Protein AF-A0A7W5VIG3-F1 (afdb_monomer_lite)

Secondary structure (DSSP, 8-state):
--------------TT--PPTT-----HHHHHHHHHHHHHHHHHHHSSSTTSHHHHHHHSPPP-SSTTSS-HHHHHHHHHHHHHHHHHHHHHHHHHHHHHHHHHHHHHHHHHHHHHHHHHHHTT--

pLDDT: mean 72.38, std 16.38, range [38.53, 92.19]

Organism: NCBI:txid65515

Radius of gyration: 24.43 Å; chains: 1; bounding box: 46×56×76 Å

Structure (mmCIF, N/CA/C/O backbone):
data_AF-A0A7W5VIG3-F1
#
_entry.id   AF-A0A7W5VIG3-F1
#
loop_
_atom_site.group_PDB
_atom_site.id
_atom_site.type_symbol
_atom_site.label_atom_id
_atom_site.label_alt_id
_atom_site.label_comp_id
_atom_site.label_asym_id
_atom_site.label_entity_id
_atom_site.label_seq_id
_atom_site.pdbx_PDB_ins_code
_atom_site.Cartn_x
_atom_site.Cartn_y
_atom_site.Cartn_z
_atom_site.occupancy
_atom_site.B_iso_or_equiv
_atom_site.auth_seq_id
_atom_site.auth_comp_id
_atom_site.auth_asym_id
_atom_site.auth_atom_id
_atom_site.pdbx_PDB_model_num
ATOM 1 N N . MET A 1 1 ? -23.461 -45.798 13.370 1.00 42.34 1 MET A N 1
ATOM 2 C CA . MET A 1 1 ? -23.231 -44.739 14.373 1.00 42.34 1 MET A CA 1
ATOM 3 C C . MET A 1 1 ? -21.965 -44.017 13.960 1.00 42.34 1 MET A C 1
ATOM 5 O O . MET A 1 1 ? -20.931 -44.664 13.906 1.00 42.34 1 MET A O 1
ATOM 9 N N . ALA A 1 2 ? -22.071 -42.759 13.533 1.00 45.06 2 ALA A N 1
ATOM 10 C CA . ALA A 1 2 ? -20.909 -41.954 13.170 1.00 45.06 2 ALA A CA 1
ATOM 11 C C . ALA A 1 2 ? -20.357 -41.296 14.440 1.00 45.06 2 ALA A C 1
ATOM 13 O O . ALA A 1 2 ? -21.116 -40.706 15.207 1.00 45.06 2 ALA A O 1
ATOM 14 N N . GLU A 1 3 ? -19.062 -41.466 14.666 1.00 47.06 3 GLU A N 1
ATOM 15 C CA . GLU A 1 3 ? -18.304 -40.882 15.768 1.00 47.06 3 GLU A CA 1
ATOM 16 C C . GLU A 1 3 ? -18.327 -39.343 15.662 1.00 47.06 3 GLU A C 1
ATOM 18 O O . GLU A 1 3 ? -18.138 -38.813 14.558 1.00 47.06 3 GLU A O 1
ATOM 23 N N . PRO A 1 4 ? -18.606 -38.603 16.751 1.00 49.44 4 PRO A N 1
ATOM 24 C CA . PRO A 1 4 ? -18.527 -37.150 16.730 1.00 49.44 4 PRO A CA 1
ATOM 25 C C . PRO A 1 4 ? -17.065 -36.755 16.509 1.00 49.44 4 PRO A C 1
ATOM 27 O O . PRO A 1 4 ? -16.206 -37.025 17.341 1.00 49.44 4 PRO A O 1
ATOM 30 N N . ARG A 1 5 ? -16.771 -36.145 15.357 1.00 44.97 5 ARG A N 1
ATOM 31 C CA . ARG A 1 5 ? -15.456 -35.551 15.108 1.00 44.97 5 ARG A CA 1
ATOM 32 C C . ARG A 1 5 ? -15.297 -34.368 16.051 1.00 44.97 5 ARG A C 1
ATOM 34 O O . ARG A 1 5 ? -16.051 -33.401 15.931 1.00 44.97 5 ARG A O 1
ATOM 41 N N . ASP A 1 6 ? -14.332 -34.462 16.959 1.00 43.88 6 ASP A N 1
ATOM 42 C CA . ASP A 1 6 ? -13.887 -33.328 17.762 1.00 43.88 6 ASP A CA 1
ATOM 43 C C . ASP A 1 6 ? -13.619 -32.123 16.845 1.00 43.88 6 ASP A C 1
ATOM 45 O O . ASP A 1 6 ? -13.025 -32.285 15.768 1.00 43.88 6 ASP A O 1
ATOM 49 N N . PRO A 1 7 ? -14.066 -30.910 17.217 1.00 45.47 7 PRO A N 1
ATOM 50 C CA . PRO A 1 7 ? -13.734 -29.719 16.459 1.00 45.47 7 PRO A CA 1
ATOM 51 C C . PRO A 1 7 ? -12.212 -29.572 16.455 1.00 45.47 7 PRO A C 1
ATOM 53 O O . PRO A 1 7 ? -11.584 -29.496 17.510 1.00 45.47 7 PRO A O 1
ATOM 56 N N . VAL A 1 8 ? -11.619 -29.554 15.259 1.00 43.81 8 VAL A N 1
ATOM 57 C CA . VAL A 1 8 ? -10.186 -29.315 15.070 1.00 43.81 8 VAL A CA 1
ATOM 58 C C . VAL A 1 8 ? -9.854 -27.987 15.743 1.00 43.81 8 VAL A C 1
ATOM 60 O O . VAL A 1 8 ? -10.250 -26.927 15.258 1.00 43.81 8 VAL A O 1
ATOM 63 N N . ALA A 1 9 ? -9.162 -28.051 16.880 1.00 44.31 9 ALA A N 1
ATOM 64 C CA . ALA A 1 9 ? -8.607 -26.881 17.529 1.00 44.31 9 ALA A CA 1
ATOM 65 C C . ALA A 1 9 ? -7.635 -26.242 16.537 1.00 44.31 9 ALA A C 1
ATOM 67 O O . ALA A 1 9 ? -6.574 -26.789 16.238 1.00 44.31 9 ALA A O 1
ATOM 68 N N . VAL A 1 10 ? -8.032 -25.111 15.960 1.00 47.56 10 VAL A N 1
ATOM 69 C CA . VAL A 1 10 ? -7.147 -24.332 15.105 1.00 47.56 10 VAL A CA 1
ATOM 70 C C . VAL A 1 10 ? -6.095 -23.737 16.034 1.00 47.56 10 VAL A C 1
ATOM 72 O O . VAL A 1 10 ? -6.359 -22.758 16.729 1.00 47.56 10 VAL A O 1
ATOM 75 N N . GLU A 1 11 ? -4.918 -24.361 16.106 1.00 43.44 11 GLU A N 1
ATOM 76 C CA . GLU A 1 11 ? -3.762 -23.782 16.789 1.00 43.44 11 GLU A CA 1
ATOM 77 C C . GLU A 1 11 ? -3.358 -22.496 16.052 1.00 43.44 11 GLU A C 1
ATOM 79 O O . GLU A 1 11 ? -2.558 -22.497 15.117 1.00 43.44 11 GLU A O 1
ATOM 84 N N . HIS A 1 12 ? -3.945 -21.370 16.456 1.00 48.06 12 HIS A N 1
ATOM 85 C CA . HIS A 1 12 ? -3.581 -20.036 15.994 1.00 48.06 12 HIS A CA 1
ATOM 86 C C . HIS A 1 12 ? -2.277 -19.579 16.660 1.00 48.06 12 HIS A C 1
ATOM 88 O O . HIS A 1 12 ? -2.260 -18.621 17.429 1.00 48.06 12 HIS A O 1
ATOM 94 N N . ARG A 1 13 ? -1.162 -20.252 16.356 1.00 47.84 13 ARG A N 1
ATOM 95 C CA . ARG A 1 13 ? 0.176 -19.761 16.707 1.00 47.84 13 ARG A CA 1
ATOM 96 C C . ARG A 1 13 ? 0.662 -18.817 15.620 1.00 47.84 13 ARG A C 1
ATOM 98 O O . ARG A 1 13 ? 1.324 -19.217 14.666 1.00 47.84 13 ARG A O 1
ATOM 105 N N . TRP A 1 14 ? 0.290 -17.551 15.750 1.00 47.34 14 TRP A N 1
ATOM 106 C CA . TRP A 1 14 ? 0.879 -16.490 14.944 1.00 47.34 14 TRP A CA 1
ATOM 107 C C . TRP A 1 14 ? 2.311 -16.244 15.450 1.00 47.34 14 TRP A C 1
ATOM 109 O O . TRP A 1 14 ? 2.482 -15.953 16.635 1.00 47.34 14 TRP A O 1
ATOM 119 N N . PRO A 1 15 ? 3.354 -16.369 14.608 1.00 40.28 15 PRO A N 1
ATOM 120 C CA . PRO A 1 15 ? 4.733 -16.163 15.046 1.00 40.28 15 PRO A CA 1
ATOM 121 C C . PRO A 1 15 ? 4.907 -14.772 15.672 1.00 40.28 15 PRO A C 1
ATOM 123 O O . PRO A 1 15 ? 4.598 -13.767 15.036 1.00 40.28 15 PRO A O 1
ATOM 126 N N . GLY A 1 16 ? 5.386 -14.713 16.919 1.00 45.34 16 GLY A N 1
ATOM 127 C CA . GLY A 1 16 ? 5.570 -13.460 17.671 1.00 45.34 16 GLY A CA 1
ATOM 128 C C . GLY A 1 16 ? 4.383 -13.034 18.548 1.00 45.34 16 GLY A C 1
ATOM 129 O O . GLY A 1 16 ? 4.494 -12.051 19.274 1.00 45.34 16 GLY A O 1
ATOM 130 N N . LEU A 1 17 ? 3.282 -13.788 18.531 1.00 47.16 17 LEU A N 1
ATOM 131 C CA . LEU A 1 17 ? 2.142 -13.663 19.439 1.00 47.16 17 LEU A CA 1
ATOM 132 C C . LEU A 1 17 ? 1.974 -14.996 20.176 1.00 47.16 17 LEU A C 1
ATOM 134 O O . LEU A 1 17 ? 1.027 -15.735 19.923 1.00 47.16 17 LEU A O 1
ATOM 138 N N . ASP A 1 18 ? 2.895 -15.287 21.095 1.00 51.09 18 ASP A N 1
ATOM 139 C CA . ASP A 1 18 ? 2.761 -16.379 22.072 1.00 51.09 18 ASP A CA 1
ATOM 140 C C . ASP A 1 18 ? 2.442 -15.767 23.450 1.00 51.09 18 ASP A C 1
ATOM 142 O O . ASP A 1 18 ? 3.291 -15.715 24.345 1.00 51.09 18 ASP A O 1
ATOM 146 N N . PRO A 1 19 ? 1.253 -15.163 23.617 1.00 55.28 19 PRO A N 1
ATOM 147 C CA . PRO A 1 19 ? 0.911 -14.543 24.877 1.00 55.28 19 PRO A CA 1
ATOM 148 C C . PRO A 1 19 ? 0.726 -15.609 25.952 1.00 55.28 19 PRO A C 1
ATOM 150 O O . PRO A 1 19 ? -0.035 -16.564 25.769 1.00 55.28 19 PRO A O 1
ATOM 153 N N . LYS A 1 20 ? 1.357 -15.428 27.115 1.00 55.59 20 LYS A N 1
ATOM 154 C CA . LYS A 1 20 ? 1.031 -16.285 28.254 1.00 55.59 20 LYS A CA 1
ATOM 155 C C . LYS A 1 20 ? -0.418 -16.013 28.682 1.00 55.59 20 LYS A C 1
ATOM 157 O O . LYS A 1 20 ? -0.857 -14.856 28.664 1.00 55.59 20 LYS A O 1
ATOM 162 N N . PRO A 1 21 ? -1.174 -17.045 29.091 1.00 47.28 21 PRO A N 1
ATOM 163 C CA . PRO A 1 21 ? -2.507 -16.859 29.650 1.00 47.28 21 PRO A CA 1
ATOM 164 C C . PRO A 1 21 ? -2.470 -15.840 30.800 1.00 47.28 21 PRO A C 1
ATOM 166 O O . PRO A 1 21 ? -1.736 -16.027 31.767 1.00 47.28 21 PRO A O 1
ATOM 169 N N . GLY A 1 22 ? -3.234 -14.751 30.675 1.00 57.47 22 GLY A N 1
ATOM 170 C CA . GLY A 1 22 ? -3.292 -13.667 31.666 1.00 57.47 22 GLY A CA 1
ATOM 171 C C . GLY A 1 22 ? -2.281 -12.524 31.485 1.00 57.47 22 GLY A C 1
ATOM 172 O O . GLY A 1 22 ? -2.326 -11.574 32.256 1.00 57.47 22 GLY A O 1
ATOM 173 N N . GLU A 1 23 ? -1.398 -12.575 30.481 1.00 54.12 23 GLU A N 1
ATOM 174 C CA . GLU A 1 23 ? -0.385 -11.528 30.229 1.00 54.12 23 GLU A CA 1
ATOM 175 C C . GLU A 1 23 ? -0.851 -10.473 29.205 1.00 54.12 23 GLU A C 1
ATOM 177 O O . GLU A 1 23 ? -0.213 -9.434 29.049 1.00 54.12 23 GLU A O 1
ATOM 182 N N . ILE A 1 24 ? -1.974 -10.716 28.515 1.00 56.75 24 ILE A N 1
ATOM 183 C CA . ILE A 1 24 ? -2.565 -9.741 27.591 1.00 56.75 24 ILE A CA 1
ATOM 184 C C . ILE A 1 24 ? -3.634 -8.939 28.317 1.00 56.75 24 ILE A C 1
ATOM 186 O O . ILE A 1 24 ? -4.751 -9.415 28.526 1.00 56.75 24 ILE A O 1
ATOM 190 N N . ASP A 1 25 ? -3.289 -7.703 28.654 1.00 58.22 25 ASP A N 1
ATOM 191 C CA . ASP A 1 25 ? -4.263 -6.706 29.074 1.00 58.22 25 ASP A CA 1
ATOM 192 C C . ASP A 1 25 ? -4.903 -6.077 27.826 1.00 58.22 25 ASP A C 1
ATOM 194 O O . ASP A 1 25 ? -4.266 -5.333 27.069 1.00 58.22 25 ASP A O 1
ATOM 198 N N . TYR A 1 26 ? -6.152 -6.456 27.555 1.00 61.94 26 TYR A N 1
ATOM 199 C CA . TYR A 1 26 ? -6.910 -5.993 26.398 1.00 61.94 26 TYR A CA 1
ATOM 200 C C . TYR A 1 26 ? -7.626 -4.684 26.732 1.00 61.94 26 TYR A C 1
ATOM 202 O O . TYR A 1 26 ? -8.678 -4.671 27.358 1.00 61.94 26 TYR A O 1
ATOM 210 N N . ASP A 1 27 ? -7.083 -3.569 26.255 1.00 67.19 27 ASP A N 1
ATOM 211 C CA . ASP A 1 27 ? -7.733 -2.263 26.357 1.00 67.19 27 ASP A CA 1
ATOM 212 C C . ASP A 1 27 ? -8.487 -1.960 25.051 1.00 67.19 27 ASP A C 1
ATOM 214 O O . ASP A 1 27 ? -7.889 -1.736 23.990 1.00 67.19 27 ASP A O 1
ATOM 218 N N . ALA A 1 28 ? -9.821 -1.937 25.122 1.00 67.38 28 ALA A N 1
ATOM 219 C CA . ALA A 1 28 ? -10.691 -1.623 23.989 1.00 67.38 28 ALA A CA 1
ATOM 220 C C . ALA A 1 28 ? -10.390 -0.249 23.361 1.00 67.38 28 ALA A C 1
ATOM 222 O O . ALA A 1 28 ? -10.545 -0.069 22.149 1.00 67.38 28 ALA A O 1
ATOM 223 N N . GLY A 1 29 ? -9.951 0.723 24.163 1.00 70.50 29 GLY A N 1
ATOM 224 C CA . GLY A 1 29 ? -9.500 2.034 23.711 1.00 70.50 29 GLY A CA 1
ATOM 225 C C . GLY A 1 29 ? -8.209 1.948 22.899 1.00 70.50 29 GLY A C 1
ATOM 226 O O . GLY A 1 29 ? -8.139 2.521 21.808 1.00 70.50 29 GLY A O 1
ATOM 227 N N . LYS A 1 30 ? -7.220 1.167 23.358 1.00 73.94 30 LYS A N 1
ATOM 228 C CA . LYS A 1 30 ? -5.978 0.921 22.596 1.00 73.94 30 LYS A CA 1
ATOM 229 C C . LYS A 1 30 ? -6.254 0.199 21.280 1.00 73.94 30 LYS A C 1
ATOM 231 O O . LYS A 1 30 ? -5.726 0.610 20.250 1.00 73.94 30 LYS A O 1
ATOM 236 N N . LEU A 1 31 ? -7.128 -0.812 21.276 1.00 71.75 31 LEU A N 1
ATOM 237 C CA . LEU A 1 31 ? -7.522 -1.515 20.047 1.00 71.75 31 LEU A CA 1
ATOM 238 C C . LEU A 1 31 ? -8.219 -0.586 19.045 1.00 71.75 31 LEU A C 1
ATOM 240 O O . LEU A 1 31 ? -7.917 -0.633 17.853 1.00 71.75 31 LEU A O 1
ATOM 244 N N . LYS A 1 32 ? -9.102 0.308 19.511 1.00 74.94 32 LYS A N 1
ATOM 245 C CA . LYS A 1 32 ? -9.706 1.349 18.661 1.00 74.94 32 LYS A CA 1
ATOM 246 C C . LYS A 1 32 ? -8.655 2.3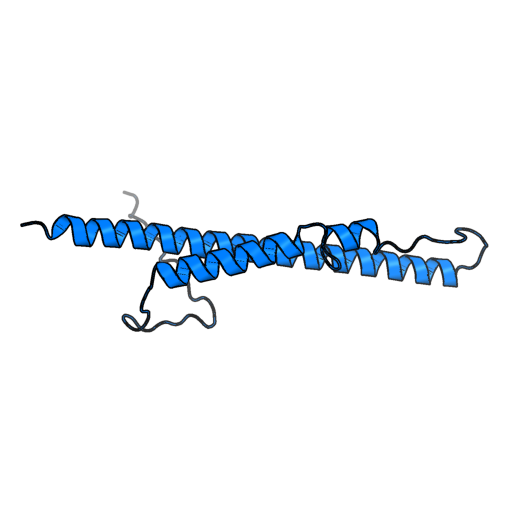14 18.108 1.00 74.94 32 LYS A C 1
ATOM 248 O O . LYS A 1 32 ? -8.731 2.673 16.936 1.00 74.94 32 LYS A O 1
ATOM 253 N N . GLY A 1 33 ? -7.670 2.704 18.918 1.00 77.38 33 GLY A N 1
ATOM 254 C CA . GLY A 1 33 ? -6.545 3.537 18.485 1.00 77.38 33 GLY A CA 1
ATOM 255 C C . GLY A 1 33 ? -5.707 2.874 17.389 1.00 77.38 33 GLY A C 1
ATOM 256 O O . GLY A 1 33 ? -5.428 3.500 16.369 1.00 77.38 33 GLY A O 1
ATOM 257 N N . ILE A 1 34 ? -5.380 1.589 17.553 1.00 80.25 34 ILE A N 1
ATOM 258 C CA . ILE A 1 34 ? -4.655 0.790 16.552 1.00 80.25 34 ILE A CA 1
ATOM 259 C C . ILE A 1 34 ? -5.483 0.646 15.272 1.00 80.25 34 ILE A C 1
ATOM 261 O O . ILE A 1 34 ? -4.965 0.873 14.182 1.00 80.25 34 ILE A O 1
ATOM 265 N N . ALA A 1 35 ? -6.777 0.329 15.387 1.00 79.56 35 ALA A N 1
ATOM 266 C CA . ALA A 1 35 ? -7.673 0.240 14.235 1.00 79.56 35 ALA A CA 1
ATOM 267 C C . ALA A 1 35 ? -7.755 1.568 13.472 1.00 79.56 35 ALA A C 1
ATOM 269 O O . ALA A 1 35 ? -7.767 1.570 12.244 1.00 79.56 35 ALA A O 1
ATOM 270 N N . LYS A 1 36 ? -7.787 2.699 14.185 1.00 82.44 36 LYS A N 1
ATOM 271 C CA . LYS A 1 36 ? -7.759 4.022 13.564 1.00 82.44 36 LYS A CA 1
ATOM 272 C C . LYS A 1 36 ? -6.441 4.260 12.828 1.00 82.44 36 LYS A C 1
ATOM 274 O O . LYS A 1 36 ? -6.477 4.575 11.651 1.00 82.44 36 LYS A O 1
ATOM 279 N N . ALA A 1 37 ? -5.297 4.038 13.475 1.00 84.00 37 ALA A N 1
ATOM 280 C CA . ALA A 1 37 ? -3.989 4.240 12.849 1.00 84.00 37 ALA A CA 1
ATOM 281 C C . ALA A 1 37 ? -3.780 3.351 11.607 1.00 84.00 37 ALA A C 1
ATOM 283 O O . ALA A 1 37 ? -3.244 3.811 10.599 1.00 84.00 37 ALA A O 1
ATOM 284 N N . LEU A 1 38 ? -4.234 2.093 11.658 1.00 82.44 38 LEU A N 1
ATOM 285 C CA . LEU A 1 38 ? -4.229 1.188 10.504 1.00 82.44 38 LEU A CA 1
ATOM 286 C C . LEU A 1 38 ? -5.160 1.678 9.389 1.00 82.44 38 LEU A C 1
ATOM 288 O O . LEU A 1 38 ? -4.783 1.610 8.223 1.00 82.44 38 LEU A O 1
ATOM 292 N N . GLY A 1 39 ? -6.346 2.183 9.742 1.00 85.12 39 GLY A N 1
ATOM 293 C CA . GLY A 1 39 ? -7.289 2.782 8.797 1.00 85.12 39 GLY A CA 1
ATOM 294 C C . GLY A 1 39 ? -6.713 4.014 8.102 1.00 85.12 39 GLY A C 1
ATOM 295 O O . GLY A 1 39 ? -6.665 4.043 6.878 1.00 85.12 39 GLY A O 1
ATOM 296 N N . ASP A 1 40 ? -6.193 4.972 8.871 1.00 87.38 40 ASP A N 1
ATOM 297 C CA . ASP A 1 40 ? -5.586 6.203 8.356 1.00 87.38 40 ASP A CA 1
ATOM 298 C C . ASP A 1 40 ? -4.395 5.880 7.427 1.00 87.38 40 ASP A C 1
ATOM 300 O O . ASP A 1 40 ? -4.243 6.466 6.354 1.00 87.38 40 ASP A O 1
ATOM 304 N N . GLY A 1 41 ? -3.554 4.909 7.804 1.00 85.19 41 GLY A N 1
ATOM 305 C CA . GLY A 1 41 ? -2.436 4.453 6.973 1.00 85.19 41 GLY A CA 1
ATOM 306 C C . GLY A 1 41 ? -2.888 3.801 5.664 1.00 85.19 41 GLY A C 1
ATOM 307 O O . GLY A 1 41 ? -2.321 4.074 4.605 1.00 85.19 41 GLY A O 1
ATOM 308 N N . LEU A 1 42 ? -3.935 2.977 5.717 1.00 86.31 42 LEU A N 1
ATOM 309 C CA . LEU A 1 42 ? -4.508 2.341 4.536 1.00 86.31 42 LEU A CA 1
ATOM 310 C C . LEU A 1 42 ? -5.169 3.356 3.594 1.00 86.31 42 LEU A C 1
ATOM 312 O O . LEU A 1 42 ? -5.020 3.248 2.378 1.00 86.31 42 LEU A O 1
ATOM 316 N N . GLU A 1 43 ? -5.865 4.356 4.136 1.00 87.56 43 GLU A N 1
ATOM 317 C CA . GLU A 1 43 ? -6.435 5.451 3.348 1.00 87.56 43 GLU A CA 1
ATOM 318 C C . GLU A 1 43 ? -5.348 6.229 2.608 1.00 87.56 43 GLU A C 1
ATOM 320 O O . GLU A 1 43 ? -5.508 6.507 1.422 1.00 87.56 43 GLU A O 1
ATOM 325 N N . ARG A 1 44 ? -4.206 6.505 3.248 1.00 86.56 44 ARG A N 1
ATOM 326 C CA . ARG A 1 44 ? -3.067 7.151 2.576 1.00 86.56 44 ARG A CA 1
ATOM 327 C C . ARG A 1 44 ? -2.476 6.297 1.459 1.00 86.56 44 ARG A C 1
ATOM 329 O O . ARG A 1 44 ? -2.209 6.810 0.376 1.00 86.56 44 ARG A O 1
ATOM 336 N N . LEU A 1 45 ? -2.315 4.993 1.689 1.00 85.56 45 LEU A N 1
ATOM 337 C CA . LEU A 1 45 ? -1.795 4.068 0.675 1.00 85.56 45 LEU A CA 1
ATOM 338 C C . LEU A 1 45 ? -2.734 3.923 -0.535 1.00 85.56 45 LEU A C 1
ATOM 340 O O . LEU A 1 45 ? -2.263 3.707 -1.654 1.00 85.56 45 LEU A O 1
ATOM 344 N N . ARG A 1 46 ? -4.050 4.042 -0.324 1.00 85.94 46 ARG A N 1
ATOM 345 C CA . ARG A 1 46 ? -5.082 3.935 -1.372 1.00 85.94 46 ARG A CA 1
ATOM 346 C C . ARG A 1 46 ? -5.468 5.261 -2.018 1.00 85.94 46 ARG A C 1
ATOM 348 O O . ARG A 1 46 ? -6.029 5.238 -3.107 1.00 85.94 46 ARG A O 1
ATOM 355 N N . GLY A 1 47 ? -5.244 6.372 -1.326 1.00 83.19 47 GLY A N 1
ATOM 356 C CA . GLY A 1 47 ? -5.727 7.694 -1.702 1.00 83.19 47 GLY A CA 1
ATOM 357 C C . GLY A 1 47 ? -4.965 8.311 -2.870 1.00 83.19 47 GLY A C 1
ATOM 358 O O . GLY A 1 47 ? -4.324 7.623 -3.650 1.00 83.19 47 GLY A O 1
ATOM 359 N N . MET A 1 48 ? -5.035 9.639 -2.975 1.00 79.81 48 MET A N 1
ATOM 360 C CA . MET A 1 48 ? -4.398 10.419 -4.049 1.00 79.81 48 MET A CA 1
ATOM 361 C C . MET A 1 48 ? -3.120 11.143 -3.596 1.00 79.81 48 MET A C 1
ATOM 363 O O . MET A 1 48 ? -2.629 12.032 -4.292 1.00 79.81 48 MET A O 1
ATOM 367 N N . GLU A 1 49 ? -2.606 10.823 -2.407 1.00 84.12 49 GLU A N 1
ATOM 368 C CA . GLU A 1 49 ? -1.376 11.432 -1.896 1.00 84.12 49 GLU A CA 1
ATOM 369 C C . GLU A 1 49 ? -0.152 10.962 -2.696 1.00 84.12 49 GLU A C 1
ATOM 371 O O . GLU A 1 49 ? -0.167 9.900 -3.323 1.00 84.12 49 GLU A O 1
ATOM 376 N N . ILE A 1 50 ? 0.923 11.753 -2.672 1.00 83.44 50 ILE A N 1
ATOM 377 C CA . ILE A 1 50 ? 2.190 11.385 -3.317 1.00 83.44 50 ILE A CA 1
ATOM 378 C C . ILE A 1 50 ? 2.689 10.063 -2.726 1.00 83.44 50 ILE A C 1
ATOM 380 O O . ILE A 1 50 ? 2.760 9.914 -1.507 1.00 83.44 50 ILE A O 1
ATOM 384 N N . GLY A 1 51 ? 3.045 9.115 -3.593 1.00 80.12 51 GLY A N 1
ATOM 385 C CA . GLY A 1 51 ? 3.487 7.778 -3.186 1.00 80.12 51 GLY A CA 1
ATOM 386 C C . GLY A 1 51 ? 2.357 6.801 -2.843 1.00 80.12 51 GLY A C 1
ATOM 387 O O . GLY A 1 51 ? 2.635 5.675 -2.444 1.00 80.12 51 GLY A O 1
ATOM 388 N N . SER A 1 52 ? 1.093 7.190 -3.013 1.00 86.81 52 SER A N 1
ATOM 389 C CA . SER A 1 52 ? -0.039 6.257 -2.979 1.00 86.81 52 SER A CA 1
ATOM 390 C C . SER A 1 52 ? -0.052 5.336 -4.203 1.00 86.81 52 SER A C 1
ATOM 392 O O . SER A 1 52 ? 0.562 5.616 -5.237 1.00 86.81 52 SER A O 1
ATOM 394 N N . MET A 1 53 ? -0.831 4.255 -4.123 1.00 85.94 53 MET A N 1
ATOM 395 C CA . MET A 1 53 ? -1.065 3.361 -5.260 1.00 85.94 53 MET A CA 1
ATOM 396 C C . MET A 1 53 ? -1.684 4.103 -6.456 1.00 85.94 53 MET A C 1
ATOM 398 O O . MET A 1 53 ? -1.363 3.795 -7.604 1.00 85.94 53 MET A O 1
ATOM 402 N N . GLN A 1 54 ? -2.545 5.095 -6.209 1.00 86.25 54 GLN A N 1
ATOM 403 C CA . GLN A 1 54 ? -3.168 5.873 -7.278 1.00 86.25 54 GLN A CA 1
ATOM 404 C C . GLN A 1 54 ? -2.182 6.859 -7.919 1.00 86.25 54 GLN A C 1
ATOM 406 O O . GLN A 1 54 ? -2.162 6.981 -9.144 1.00 86.25 54 GLN A O 1
ATOM 411 N N . ASP A 1 55 ? -1.329 7.520 -7.131 1.00 87.06 55 ASP A N 1
ATOM 412 C CA . ASP A 1 55 ? -0.254 8.381 -7.646 1.00 87.06 55 ASP A CA 1
ATOM 413 C C . ASP A 1 55 ? 0.744 7.574 -8.489 1.00 87.06 55 ASP A C 1
ATOM 415 O O . ASP A 1 55 ? 1.021 7.944 -9.631 1.00 87.06 55 ASP A O 1
ATOM 419 N N . LEU A 1 56 ? 1.181 6.408 -7.998 1.00 85.50 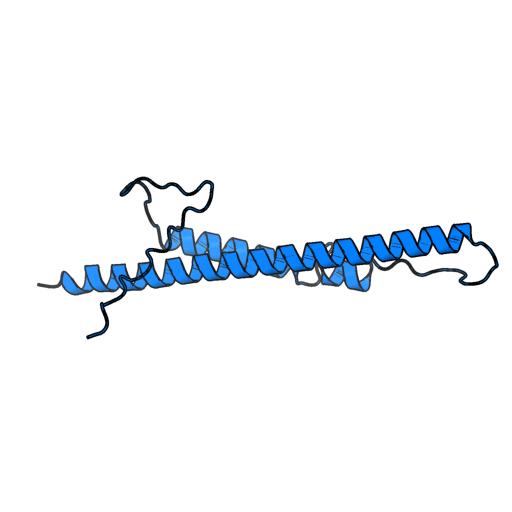56 LEU A N 1
ATOM 420 C CA . LEU A 1 56 ? 2.025 5.474 -8.750 1.00 85.50 56 LEU A CA 1
ATOM 421 C C . LEU A 1 56 ? 1.364 5.029 -10.056 1.00 85.50 56 LEU A C 1
ATOM 423 O O . LEU A 1 56 ? 1.986 5.136 -11.108 1.00 85.50 56 LEU A O 1
ATOM 427 N N . GLY A 1 57 ? 0.101 4.602 -10.031 1.00 85.38 57 GLY A N 1
ATOM 428 C CA . GLY A 1 57 ? -0.601 4.180 -11.245 1.00 85.38 57 GLY A CA 1
ATOM 429 C C . GLY A 1 57 ? -0.788 5.303 -12.272 1.00 85.38 57 GLY A C 1
ATOM 430 O O . GLY A 1 57 ? -0.775 5.045 -13.472 1.00 85.38 57 GLY A O 1
ATOM 431 N N . THR A 1 58 ? -0.933 6.551 -11.820 1.00 84.69 58 THR A N 1
ATOM 432 C CA . THR A 1 58 ? -1.204 7.692 -12.712 1.00 84.69 58 THR A CA 1
ATOM 433 C C . THR A 1 58 ? 0.076 8.350 -13.232 1.00 84.69 58 THR A C 1
ATOM 435 O O . THR A 1 58 ? 0.101 8.838 -14.359 1.00 84.69 58 THR A O 1
ATOM 438 N N . ARG A 1 59 ? 1.137 8.400 -12.416 1.00 82.44 59 ARG A N 1
ATOM 439 C CA . ARG A 1 59 ? 2.366 9.169 -12.696 1.00 82.44 59 ARG A CA 1
ATOM 440 C C . ARG A 1 59 ? 3.640 8.333 -12.742 1.00 82.44 59 ARG A C 1
ATOM 442 O O . ARG A 1 59 ? 4.661 8.823 -13.209 1.00 82.44 59 ARG A O 1
ATOM 449 N N . GLY A 1 60 ? 3.601 7.100 -12.251 1.00 77.81 60 GLY A N 1
ATOM 450 C CA . GLY A 1 60 ? 4.754 6.201 -12.207 1.00 77.81 60 GLY A CA 1
ATOM 451 C C . GLY A 1 60 ? 4.983 5.412 -13.496 1.00 77.81 60 GLY A C 1
ATOM 452 O O . GLY A 1 60 ? 6.002 4.731 -13.602 1.00 77.81 60 GLY A O 1
ATOM 453 N N . ILE A 1 61 ? 4.058 5.478 -14.459 1.00 80.00 61 ILE A N 1
ATOM 454 C CA . ILE A 1 61 ? 4.220 4.837 -15.766 1.00 80.00 61 ILE A CA 1
ATOM 455 C C . ILE A 1 61 ? 5.202 5.663 -16.594 1.00 80.00 61 ILE A C 1
ATOM 457 O O . ILE A 1 61 ? 4.970 6.837 -16.880 1.00 80.00 61 ILE A O 1
ATOM 461 N N . VAL A 1 62 ? 6.289 5.028 -17.022 1.00 79.31 62 VAL A N 1
ATOM 462 C CA . VAL A 1 62 ? 7.200 5.609 -18.010 1.00 79.31 62 VAL A CA 1
ATOM 463 C C . VAL A 1 62 ? 6.583 5.406 -19.391 1.00 79.31 62 VAL A C 1
ATOM 465 O O . VAL A 1 62 ? 6.088 4.325 -19.690 1.00 79.31 62 VAL A O 1
ATOM 468 N N . THR A 1 63 ? 6.574 6.437 -20.235 1.00 80.19 63 THR A N 1
ATOM 469 C CA . THR A 1 63 ? 6.075 6.362 -21.620 1.00 80.19 63 THR A CA 1
ATOM 470 C C . THR A 1 63 ? 7.223 6.144 -22.594 1.00 80.19 63 THR A C 1
ATOM 472 O O . THR A 1 63 ? 8.227 6.848 -22.492 1.00 80.19 63 THR A O 1
ATOM 475 N N . HIS A 1 64 ? 7.081 5.217 -23.548 1.00 78.00 64 HIS A N 1
ATOM 476 C CA . HIS A 1 64 ? 8.133 4.947 -24.530 1.00 78.00 64 HIS A CA 1
ATOM 477 C C . HIS A 1 64 ? 8.199 6.126 -25.510 1.00 78.00 64 HIS A C 1
ATOM 479 O O . HIS A 1 64 ? 7.23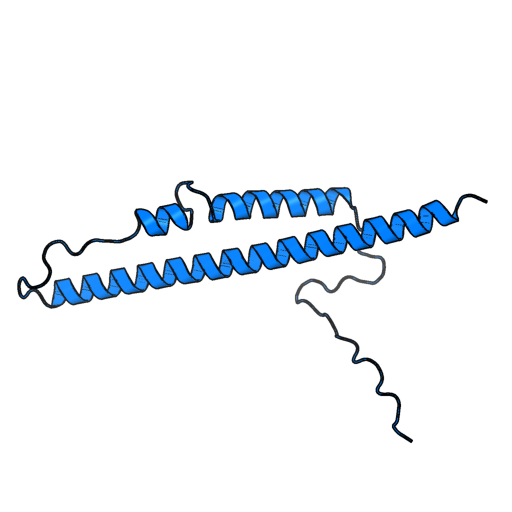7 6.337 -26.249 1.00 78.00 64 HIS A O 1
ATOM 485 N N . PRO A 1 65 ? 9.287 6.915 -25.547 1.00 70.19 65 PRO A N 1
ATOM 486 C CA . PRO A 1 65 ? 9.300 8.153 -26.325 1.00 70.19 65 PRO A CA 1
ATOM 487 C C . PRO A 1 65 ? 9.390 7.911 -27.839 1.00 70.19 65 PRO A C 1
ATOM 489 O O . PRO A 1 65 ? 8.981 8.769 -28.616 1.00 70.19 65 PRO A O 1
ATOM 492 N N . ALA A 1 66 ? 9.905 6.756 -28.273 1.00 73.25 66 ALA A N 1
ATOM 493 C CA . ALA A 1 66 ? 10.072 6.444 -29.692 1.00 73.25 66 ALA A CA 1
ATOM 494 C C . ALA A 1 66 ? 10.016 4.931 -29.988 1.00 73.25 66 ALA A C 1
ATOM 496 O O . ALA A 1 66 ? 11.031 4.349 -30.375 1.00 73.25 66 ALA A O 1
ATOM 497 N N . PRO A 1 67 ? 8.868 4.263 -29.758 1.00 67.38 67 PRO A N 1
ATOM 498 C CA . PRO A 1 67 ? 8.763 2.836 -30.037 1.00 67.38 67 PRO A CA 1
ATOM 499 C C . PRO A 1 67 ? 8.984 2.625 -31.537 1.00 67.38 67 PRO A C 1
ATOM 501 O O . PRO A 1 67 ? 8.424 3.364 -32.351 1.00 67.38 67 PRO A O 1
ATOM 504 N N . ASN A 1 68 ? 9.787 1.626 -31.907 1.00 65.44 68 ASN A N 1
ATOM 505 C CA . ASN A 1 68 ? 10.069 1.251 -33.301 1.00 65.44 68 ASN A CA 1
ATOM 506 C C . ASN A 1 68 ? 11.056 2.148 -34.079 1.00 65.44 68 ASN A C 1
ATOM 508 O O . ASN A 1 68 ? 11.068 2.111 -35.308 1.00 65.44 68 ASN A O 1
ATOM 512 N N . GLN A 1 69 ? 11.930 2.913 -33.413 1.00 78.56 69 GLN A N 1
ATOM 513 C CA . GLN A 1 69 ? 13.063 3.572 -34.097 1.00 78.56 69 GLN A CA 1
ATOM 514 C C . GLN A 1 69 ? 14.254 2.633 -34.379 1.00 78.56 69 GLN A C 1
ATOM 516 O O . GLN A 1 69 ? 15.322 3.091 -34.778 1.00 78.56 69 GLN A O 1
ATOM 521 N N . GLY A 1 70 ? 14.082 1.318 -34.198 1.00 77.56 70 GLY A N 1
ATOM 522 C CA . GLY A 1 70 ? 15.124 0.315 -34.443 1.00 77.56 70 GLY A CA 1
ATOM 523 C C . GLY A 1 70 ? 16.214 0.276 -33.370 1.00 77.56 70 GLY A C 1
ATOM 524 O O . GLY A 1 70 ? 17.277 -0.297 -33.591 1.00 77.56 70 GLY A O 1
ATOM 525 N N . TRP A 1 71 ? 15.969 0.889 -32.209 1.00 85.50 71 TRP A N 1
ATOM 526 C CA . TRP A 1 71 ? 16.875 0.835 -31.069 1.00 85.50 71 TRP A CA 1
ATOM 527 C C . TRP A 1 71 ? 16.445 -0.267 -30.096 1.00 85.50 71 TRP A C 1
ATOM 529 O O . TRP A 1 71 ? 15.855 0.003 -29.055 1.00 85.50 71 TRP A O 1
ATOM 539 N N . GLU A 1 72 ? 16.783 -1.513 -30.429 1.00 84.50 72 GLU A N 1
ATOM 540 C CA . GLU A 1 72 ? 16.375 -2.709 -29.668 1.00 84.50 72 GLU A CA 1
ATOM 541 C C . GLU A 1 72 ? 16.777 -2.654 -28.184 1.00 84.50 72 GLU A C 1
ATOM 543 O O . GLU A 1 72 ? 16.037 -3.093 -27.307 1.00 84.50 72 GLU A O 1
ATOM 548 N N . ALA A 1 73 ? 17.942 -2.074 -27.874 1.00 84.50 73 ALA A N 1
ATOM 549 C CA . ALA A 1 73 ? 18.371 -1.895 -26.487 1.00 84.50 73 ALA A CA 1
ATOM 550 C C . ALA A 1 73 ? 17.472 -0.907 -25.719 1.00 84.50 73 ALA A C 1
ATOM 552 O O . ALA A 1 73 ? 17.273 -1.073 -24.518 1.00 84.50 73 ALA A O 1
ATOM 553 N N . GLY A 1 74 ? 16.922 0.104 -26.399 1.00 84.69 74 GLY A N 1
ATOM 554 C CA . GLY A 1 74 ? 15.952 1.032 -25.821 1.00 84.69 74 GLY A CA 1
ATOM 555 C C . GLY A 1 74 ? 14.628 0.348 -25.500 1.00 84.69 74 GLY A C 1
ATOM 556 O O . GLY A 1 74 ? 14.118 0.516 -24.392 1.00 84.69 74 GLY A O 1
ATOM 557 N N . ASP A 1 75 ? 14.139 -0.479 -26.427 1.00 85.88 75 ASP A N 1
ATOM 558 C CA . ASP A 1 75 ? 12.918 -1.269 -26.239 1.00 85.88 75 ASP A CA 1
ATOM 559 C C . ASP A 1 75 ? 13.069 -2.212 -25.024 1.00 85.88 75 ASP A C 1
ATOM 561 O O . ASP A 1 75 ? 12.233 -2.207 -24.120 1.00 85.88 75 ASP A O 1
ATOM 565 N N . ALA A 1 76 ? 14.197 -2.927 -24.913 1.00 87.88 76 ALA A N 1
ATOM 566 C CA . ALA A 1 76 ? 14.471 -3.828 -23.788 1.00 87.88 76 ALA A CA 1
ATOM 567 C C . ALA A 1 76 ? 14.558 -3.109 -22.424 1.00 87.88 76 ALA A C 1
ATOM 569 O O . ALA A 1 76 ? 14.073 -3.613 -21.404 1.00 87.88 76 ALA A O 1
ATOM 570 N N . VAL A 1 77 ? 15.168 -1.917 -22.382 1.00 88.25 77 VAL A N 1
ATOM 571 C CA . VAL A 1 77 ? 15.201 -1.082 -21.168 1.00 88.25 77 VAL A CA 1
ATOM 572 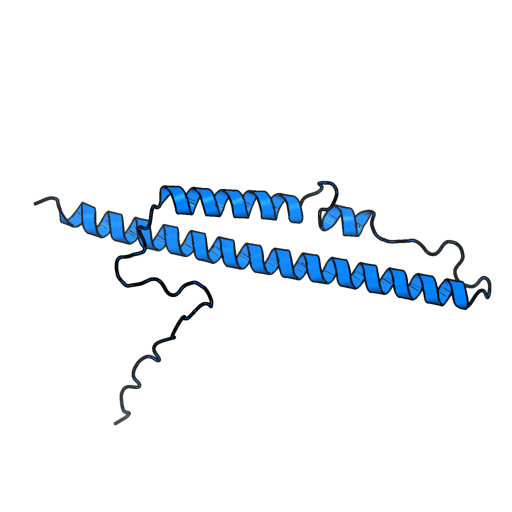C C . VAL A 1 77 ? 13.788 -0.659 -20.777 1.00 88.25 77 VAL A C 1
ATOM 574 O O . VAL A 1 77 ? 13.428 -0.713 -19.600 1.00 88.25 77 VAL A O 1
ATOM 577 N N . PHE A 1 78 ? 12.974 -0.259 -21.749 1.00 88.88 78 PHE A N 1
ATOM 578 C CA . PHE A 1 78 ? 11.611 0.174 -21.491 1.00 88.88 78 PHE A CA 1
ATOM 579 C C . PHE A 1 78 ? 10.706 -0.966 -21.009 1.00 88.88 78 PHE A C 1
ATOM 581 O O . PHE A 1 78 ? 9.929 -0.776 -20.068 1.00 88.88 78 PHE A O 1
ATOM 588 N N . ASP A 1 79 ? 10.844 -2.157 -21.588 1.00 88.44 79 ASP A N 1
ATOM 589 C CA . ASP A 1 79 ? 10.146 -3.361 -21.133 1.00 88.44 79 ASP A CA 1
ATOM 590 C C . ASP A 1 79 ? 10.510 -3.692 -19.683 1.00 88.44 79 ASP A C 1
ATOM 592 O O . ASP A 1 79 ? 9.624 -3.905 -18.854 1.00 88.44 79 ASP A O 1
ATOM 596 N N . THR A 1 80 ? 11.801 -3.617 -19.342 1.00 90.88 80 THR A N 1
ATOM 597 C CA . THR A 1 80 ? 12.289 -3.833 -17.970 1.00 90.88 80 THR A CA 1
ATOM 598 C C . THR A 1 80 ? 11.675 -2.830 -16.989 1.00 90.88 80 THR A C 1
ATOM 600 O O . THR A 1 80 ? 11.216 -3.203 -15.908 1.00 90.88 80 THR A O 1
ATOM 603 N N . ILE A 1 81 ? 11.626 -1.545 -17.355 1.00 90.00 81 ILE A N 1
ATOM 604 C CA . ILE A 1 81 ? 11.013 -0.495 -16.525 1.00 90.00 81 ILE A CA 1
ATOM 605 C C . ILE A 1 81 ? 9.507 -0.737 -16.365 1.00 90.00 81 ILE A C 1
ATOM 607 O O . ILE A 1 81 ? 8.964 -0.580 -15.270 1.00 90.00 81 ILE A O 1
ATOM 611 N N . THR A 1 82 ? 8.830 -1.145 -17.438 1.00 89.38 82 THR A N 1
ATOM 612 C CA . THR A 1 82 ? 7.398 -1.459 -17.422 1.00 89.38 82 THR A CA 1
ATOM 613 C C . THR A 1 82 ? 7.098 -2.649 -16.511 1.00 89.38 82 THR A C 1
ATOM 615 O O . THR A 1 82 ? 6.142 -2.613 -15.734 1.00 89.38 82 THR A O 1
ATOM 618 N N . GLU A 1 83 ? 7.917 -3.697 -16.564 1.00 91.69 83 GLU A N 1
ATOM 619 C CA . GLU A 1 83 ? 7.795 -4.858 -15.685 1.00 91.69 83 GLU A CA 1
ATOM 620 C C . GLU A 1 83 ? 8.059 -4.491 -14.221 1.00 91.69 83 GLU A C 1
ATOM 622 O O . GLU A 1 83 ? 7.256 -4.831 -13.348 1.00 91.69 83 GLU A O 1
ATOM 627 N N . ALA A 1 84 ? 9.107 -3.708 -13.950 1.00 89.50 84 ALA A N 1
ATOM 628 C CA . ALA A 1 84 ? 9.391 -3.200 -12.611 1.00 89.50 84 ALA A CA 1
ATOM 629 C C . ALA A 1 84 ? 8.221 -2.369 -12.055 1.00 89.50 84 ALA A C 1
ATOM 631 O O . ALA A 1 84 ? 7.813 -2.561 -10.909 1.00 89.50 84 ALA A O 1
ATOM 632 N N . HIS A 1 85 ? 7.626 -1.496 -12.874 1.00 89.50 85 HIS A N 1
ATOM 633 C CA . HIS A 1 85 ? 6.446 -0.722 -12.494 1.00 89.50 85 HIS A CA 1
ATOM 634 C C . HIS A 1 85 ? 5.257 -1.627 -12.127 1.00 89.50 85 HIS A C 1
ATOM 636 O O . HIS A 1 85 ? 4.636 -1.442 -11.078 1.00 89.50 85 HIS A O 1
ATOM 642 N N . ARG A 1 86 ? 4.964 -2.649 -12.944 1.00 90.12 86 ARG A N 1
ATOM 643 C CA . ARG A 1 86 ? 3.906 -3.635 -12.652 1.00 90.12 86 ARG A CA 1
ATOM 644 C C . ARG A 1 86 ? 4.166 -4.377 -11.343 1.00 90.12 86 ARG A C 1
ATOM 646 O O . ARG A 1 86 ? 3.237 -4.561 -10.558 1.00 90.12 86 ARG A O 1
ATOM 653 N N . PHE A 1 87 ? 5.412 -4.771 -11.090 1.00 92.19 87 PHE A N 1
ATOM 654 C CA . PHE A 1 87 ? 5.787 -5.448 -9.853 1.00 92.19 87 PHE A CA 1
ATOM 655 C C . PHE A 1 87 ? 5.606 -4.548 -8.623 1.00 92.19 87 PHE A C 1
ATOM 657 O O . PHE A 1 87 ? 5.046 -4.987 -7.620 1.00 92.19 87 PHE A O 1
ATOM 664 N N . ILE A 1 88 ? 5.994 -3.272 -8.705 1.00 89.50 88 ILE A N 1
ATOM 665 C CA . ILE A 1 88 ? 5.761 -2.298 -7.626 1.00 89.50 88 ILE A CA 1
ATOM 666 C C . ILE A 1 88 ? 4.260 -2.168 -7.336 1.00 89.50 88 ILE A C 1
ATOM 668 O O . ILE A 1 88 ? 3.850 -2.247 -6.178 1.00 89.50 88 ILE A O 1
ATOM 672 N N . MET A 1 89 ? 3.431 -2.035 -8.376 1.00 89.62 89 MET A N 1
ATOM 673 C CA . MET A 1 89 ? 1.973 -1.960 -8.229 1.00 89.62 89 MET A CA 1
ATOM 674 C C . MET A 1 89 ? 1.387 -3.223 -7.585 1.00 89.62 89 MET A C 1
ATOM 676 O O . MET A 1 89 ? 0.509 -3.126 -6.726 1.00 89.62 89 MET A O 1
ATOM 680 N N . TYR A 1 90 ? 1.898 -4.402 -7.951 1.00 91.62 90 TYR A N 1
ATOM 681 C CA . TYR A 1 90 ? 1.521 -5.669 -7.326 1.00 91.62 90 TYR A CA 1
ATOM 682 C C . TYR A 1 90 ? 1.848 -5.687 -5.826 1.00 91.62 90 TYR A C 1
ATOM 684 O O . TYR A 1 90 ? 0.976 -5.985 -5.010 1.00 91.62 90 TYR A O 1
ATOM 692 N N . VAL A 1 91 ? 3.069 -5.296 -5.442 1.00 90.19 91 VAL A N 1
ATOM 693 C CA . VAL A 1 91 ? 3.485 -5.241 -4.030 1.00 90.19 91 VAL A CA 1
ATOM 694 C C . VAL A 1 91 ? 2.621 -4.261 -3.228 1.00 90.19 91 VAL A C 1
ATOM 696 O O . VAL A 1 91 ? 2.208 -4.586 -2.116 1.00 90.19 91 VAL A O 1
ATOM 699 N N . TYR A 1 92 ? 2.284 -3.095 -3.789 1.00 87.75 92 TYR A N 1
ATOM 700 C CA . TYR A 1 92 ? 1.346 -2.155 -3.158 1.00 87.75 92 TYR A CA 1
ATOM 701 C C . TYR A 1 92 ? -0.041 -2.776 -2.941 1.00 87.75 92 TYR A C 1
ATOM 703 O O . TYR A 1 92 ? -0.637 -2.602 -1.876 1.00 87.75 92 TYR A O 1
ATOM 711 N N . GLY A 1 93 ? -0.542 -3.538 -3.918 1.00 87.56 93 GLY A N 1
ATOM 712 C CA . GLY A 1 93 ? -1.789 -4.294 -3.789 1.00 87.56 93 GLY A CA 1
ATOM 713 C C . GLY A 1 93 ? -1.750 -5.306 -2.640 1.00 87.56 93 GLY A C 1
ATOM 714 O O . GLY A 1 93 ? -2.659 -5.334 -1.807 1.00 87.56 93 GLY A O 1
ATOM 715 N N . GLU A 1 94 ? -0.666 -6.076 -2.538 1.00 90.31 94 GLU A N 1
ATOM 716 C CA . GLU A 1 94 ? -0.461 -7.055 -1.465 1.00 90.31 94 GLU A CA 1
ATOM 717 C C . GLU A 1 94 ? -0.393 -6.401 -0.079 1.00 90.31 94 GLU A C 1
ATOM 719 O O . GLU A 1 94 ? -1.012 -6.882 0.875 1.00 90.31 94 GLU A O 1
ATOM 724 N N . ILE A 1 95 ? 0.318 -5.275 0.046 1.00 86.62 95 ILE A N 1
ATOM 725 C CA . ILE A 1 95 ? 0.381 -4.502 1.293 1.00 86.62 95 ILE A CA 1
ATOM 726 C C . ILE A 1 95 ? -1.019 -4.015 1.678 1.00 86.62 95 ILE A C 1
ATOM 728 O O . ILE A 1 95 ? -1.452 -4.244 2.808 1.00 86.62 95 ILE A O 1
ATOM 732 N N . ASN A 1 96 ? -1.762 -3.422 0.741 1.00 86.44 96 ASN A N 1
ATOM 733 C CA . ASN A 1 96 ? -3.125 -2.947 0.982 1.00 86.44 96 ASN A CA 1
ATOM 734 C C . ASN A 1 96 ? -4.057 -4.072 1.459 1.00 86.44 96 ASN A C 1
ATOM 736 O O . ASN A 1 96 ? -4.843 -3.864 2.381 1.00 86.44 96 ASN A O 1
ATOM 740 N N . SER A 1 97 ? -3.954 -5.264 0.865 1.00 86.12 97 SER A N 1
ATOM 741 C CA . SER A 1 97 ? -4.732 -6.450 1.251 1.00 86.12 97 SER A CA 1
ATOM 742 C C . SER A 1 97 ? -4.406 -6.930 2.673 1.00 86.12 97 SER A C 1
ATOM 744 O O . SER A 1 97 ? -5.297 -7.209 3.485 1.00 86.12 97 SER A O 1
ATOM 746 N N . LYS A 1 98 ? -3.113 -6.962 3.023 1.00 85.62 98 LYS A N 1
ATOM 747 C CA . LYS A 1 98 ? -2.649 -7.339 4.367 1.00 85.62 98 LYS A CA 1
ATOM 748 C C . LYS A 1 98 ? -3.094 -6.328 5.425 1.00 85.62 98 LYS A C 1
ATOM 750 O O . LYS A 1 98 ? -3.525 -6.739 6.501 1.00 85.62 98 LYS A O 1
ATOM 755 N N . TYR A 1 99 ? -3.044 -5.030 5.119 1.00 85.25 99 TYR A N 1
ATOM 756 C CA . TYR A 1 99 ? -3.547 -3.979 6.007 1.00 85.25 99 TYR A CA 1
ATOM 757 C C . TYR A 1 99 ? -5.062 -4.084 6.224 1.00 85.25 99 TYR A C 1
ATOM 759 O O . TYR A 1 99 ? -5.508 -3.997 7.367 1.00 85.25 99 TYR A O 1
ATOM 767 N N . ASP A 1 100 ? -5.847 -4.346 5.173 1.00 84.56 100 ASP A N 1
ATOM 768 C CA . ASP A 1 100 ? -7.297 -4.569 5.294 1.00 84.56 100 ASP A CA 1
ATOM 769 C C . ASP A 1 100 ? -7.621 -5.783 6.178 1.00 84.56 100 ASP A C 1
ATOM 771 O O . ASP A 1 100 ? -8.515 -5.736 7.031 1.00 84.56 100 ASP A O 1
ATOM 775 N N . THR A 1 101 ? -6.854 -6.865 6.013 1.00 85.81 101 THR A N 1
ATOM 776 C CA . THR A 1 101 ? -6.985 -8.078 6.831 1.00 85.81 101 THR A CA 1
ATOM 777 C C . THR A 1 101 ? -6.666 -7.779 8.295 1.00 85.81 101 THR A C 1
ATOM 779 O O . THR A 1 101 ? -7.456 -8.109 9.179 1.00 85.81 101 THR A O 1
ATOM 782 N N . ALA A 1 102 ? -5.548 -7.099 8.564 1.00 81.69 102 ALA A N 1
ATOM 783 C CA . ALA A 1 102 ? -5.153 -6.709 9.914 1.00 81.69 102 ALA A CA 1
ATOM 784 C C . ALA A 1 102 ? -6.200 -5.795 10.571 1.00 81.69 102 ALA A C 1
ATO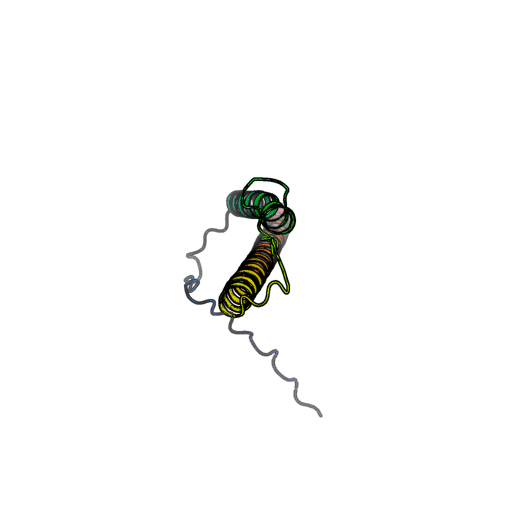M 786 O O . ALA A 1 102 ? -6.609 -6.038 11.705 1.00 81.69 102 ALA A O 1
ATOM 787 N N . LEU A 1 103 ? -6.698 -4.789 9.847 1.00 83.12 103 LEU A N 1
ATOM 788 C CA . LEU A 1 103 ? -7.749 -3.893 10.325 1.00 83.12 103 LEU A CA 1
ATOM 789 C C . LEU A 1 103 ? -9.041 -4.650 10.659 1.00 83.12 103 LEU A C 1
ATOM 791 O O . LEU A 1 103 ? -9.658 -4.394 11.695 1.00 83.12 103 LEU A O 1
ATOM 795 N N . SER A 1 104 ? -9.434 -5.603 9.814 1.00 80.62 104 SER A N 1
ATOM 796 C CA . SER A 1 104 ? -10.604 -6.453 10.046 1.00 80.62 104 SER A CA 1
ATOM 797 C C . SER A 1 104 ? -10.441 -7.317 11.297 1.00 80.62 104 SER A C 1
ATOM 799 O O . SER A 1 104 ? -11.359 -7.376 12.115 1.00 80.62 104 SER A O 1
ATOM 801 N N . LEU A 1 105 ? -9.263 -7.916 11.503 1.00 83.44 105 LEU A N 1
ATOM 802 C CA . LEU A 1 105 ? -8.960 -8.702 12.703 1.00 83.44 105 LEU A CA 1
ATOM 803 C C . LEU A 1 105 ? -8.992 -7.843 13.974 1.00 83.44 105 LEU A C 1
ATOM 805 O O . LEU A 1 105 ? -9.611 -8.237 14.963 1.00 83.44 105 LEU A O 1
ATOM 809 N N . VAL A 1 106 ? -8.396 -6.646 13.947 1.00 81.38 106 VAL A N 1
ATOM 810 C CA . VAL A 1 106 ? -8.407 -5.726 15.098 1.00 81.38 106 VAL A CA 1
ATOM 811 C C . VAL A 1 106 ? -9.833 -5.272 15.425 1.00 81.38 106 VAL A C 1
ATOM 813 O O . VAL A 1 106 ? -10.219 -5.247 16.595 1.00 81.38 106 VAL A O 1
ATOM 816 N N . ARG A 1 107 ? -10.652 -4.955 14.412 1.00 79.75 107 ARG A N 1
ATOM 817 C CA . ARG A 1 107 ? -12.065 -4.586 14.608 1.00 79.75 107 ARG A CA 1
ATOM 818 C C . ARG A 1 107 ? -12.889 -5.742 15.172 1.00 79.75 107 ARG A C 1
ATOM 820 O O . ARG A 1 107 ? -13.677 -5.517 16.089 1.00 79.75 107 ARG A O 1
ATOM 827 N N . ALA A 1 108 ? -12.690 -6.959 14.667 1.00 78.00 108 ALA A N 1
ATOM 828 C CA . ALA A 1 108 ? -13.351 -8.152 15.186 1.00 78.00 108 ALA A CA 1
ATOM 829 C C . ALA A 1 108 ? -12.978 -8.401 16.657 1.00 78.00 108 ALA A C 1
ATOM 831 O O . ALA A 1 108 ? -13.867 -8.578 17.488 1.00 78.00 108 ALA A O 1
ATOM 832 N N . GLY A 1 109 ? -11.687 -8.311 17.001 1.00 73.56 109 GLY A N 1
ATOM 833 C CA . GLY A 1 109 ? -11.211 -8.427 18.382 1.00 73.56 109 GLY A CA 1
ATOM 834 C C . GLY A 1 109 ? -11.819 -7.372 19.312 1.00 73.56 109 GLY A C 1
ATOM 835 O O . GLY A 1 109 ? -12.319 -7.706 20.385 1.00 73.56 109 GLY A O 1
ATOM 836 N N . ALA A 1 110 ? -11.870 -6.108 18.878 1.00 71.06 110 ALA A N 1
ATOM 837 C CA . ALA A 1 110 ? -12.503 -5.034 19.647 1.00 71.06 110 ALA A CA 1
ATOM 838 C C . ALA A 1 110 ? -14.020 -5.245 19.833 1.00 71.06 110 ALA A C 1
ATOM 840 O O . ALA A 1 110 ? -14.566 -4.919 20.888 1.00 71.06 110 ALA A O 1
ATOM 841 N N . GLY A 1 111 ? -14.710 -5.786 18.824 1.00 70.56 111 GLY A N 1
ATOM 842 C CA . GLY A 1 111 ? -16.135 -6.122 18.897 1.00 70.56 111 GLY A CA 1
ATOM 843 C C . GLY A 1 111 ? -16.431 -7.240 19.899 1.00 70.56 111 GLY A C 1
ATOM 844 O O . GLY A 1 111 ? -17.293 -7.074 20.762 1.00 70.56 111 GLY A O 1
ATOM 845 N N . VAL A 1 112 ? -15.677 -8.343 19.830 1.00 66.31 112 VAL A N 1
ATOM 846 C CA . VAL A 1 112 ? -15.785 -9.474 20.772 1.00 66.31 112 VAL A CA 1
ATOM 847 C C . VAL A 1 112 ? -15.501 -9.025 22.207 1.00 66.31 112 VAL A C 1
ATOM 849 O O . VAL A 1 112 ? -16.226 -9.412 23.127 1.00 66.31 112 VAL A O 1
ATOM 852 N N . TYR A 1 113 ? -14.500 -8.162 22.402 1.00 57.31 113 TYR A N 1
ATOM 853 C CA . TYR A 1 113 ? -14.173 -7.624 23.720 1.00 57.31 113 TYR A CA 1
ATOM 854 C C . TYR A 1 113 ? -15.316 -6.779 24.301 1.00 57.31 113 TYR A C 1
ATOM 856 O O . TYR A 1 113 ? -15.771 -7.067 25.404 1.00 57.31 113 TYR A O 1
ATOM 864 N N . ASN A 1 114 ? -15.858 -5.815 23.541 1.00 60.72 114 ASN A N 1
ATOM 865 C CA . ASN A 1 114 ? -16.988 -4.997 24.009 1.00 60.72 114 ASN A CA 1
ATOM 866 C C . ASN A 1 114 ? -18.213 -5.855 24.370 1.00 60.72 114 ASN A C 1
ATOM 868 O O . ASN A 1 114 ? -18.882 -5.574 25.361 1.00 60.72 114 ASN A O 1
ATOM 872 N N . GLY A 1 115 ? -18.508 -6.901 23.589 1.00 61.50 115 GLY A N 1
ATOM 873 C CA . GLY A 1 115 ? -19.615 -7.814 23.885 1.00 61.50 115 GLY A CA 1
ATOM 874 C C . GLY A 1 115 ? -19.392 -8.619 25.169 1.00 61.50 115 GLY A C 1
ATOM 875 O O . GLY A 1 115 ? -20.304 -8.754 25.982 1.00 61.50 115 GLY A O 1
ATOM 876 N N . THR A 1 116 ? -18.167 -9.101 25.388 1.00 60.00 116 THR A N 1
ATOM 877 C CA . THR A 1 116 ? -17.803 -9.863 26.595 1.00 60.00 116 THR A CA 1
ATOM 878 C C . THR A 1 116 ? -17.788 -8.973 27.839 1.00 60.00 116 THR A C 1
ATOM 880 O O . THR A 1 116 ? -18.265 -9.375 28.899 1.00 60.00 116 THR A O 1
ATOM 883 N N . GLU A 1 117 ? -17.295 -7.740 27.719 1.00 58.44 117 GLU A N 1
ATOM 884 C CA . GLU A 1 117 ? -17.299 -6.757 28.802 1.00 58.44 117 GLU A CA 1
ATOM 885 C C . GLU A 1 117 ? -18.727 -6.326 29.169 1.00 58.44 117 GLU A C 1
ATOM 887 O O . GLU A 1 117 ? -19.065 -6.296 30.353 1.00 58.44 117 GLU A O 1
ATOM 892 N N . GLN A 1 118 ? -19.605 -6.086 28.187 1.00 59.50 118 GLN A N 1
ATOM 893 C CA . GLN A 1 118 ? -21.028 -5.812 28.433 1.00 59.50 118 GLN A CA 1
ATOM 894 C C . GLN A 1 118 ? -21.743 -6.996 29.091 1.00 59.50 118 GLN A C 1
ATOM 896 O O . GLN A 1 118 ? -22.519 -6.794 30.023 1.00 59.50 118 GLN A O 1
ATOM 901 N N . ALA A 1 119 ? -21.458 -8.230 28.667 1.00 57.84 119 ALA A N 1
ATOM 902 C CA . ALA A 1 119 ? -22.009 -9.422 29.306 1.00 57.84 119 ALA A CA 1
ATOM 903 C C . ALA A 1 119 ? -21.525 -9.555 30.763 1.00 57.84 119 ALA A C 1
ATOM 905 O O . ALA A 1 119 ? -22.326 -9.778 31.670 1.00 57.84 119 ALA A O 1
ATOM 906 N N . ASN A 1 120 ? -20.235 -9.337 31.026 1.00 56.44 120 ASN A N 1
ATOM 907 C CA . ASN A 1 120 ? -19.664 -9.453 32.371 1.00 56.44 120 ASN A CA 1
ATOM 908 C C . ASN A 1 120 ? -20.078 -8.315 33.319 1.00 56.44 120 ASN A C 1
ATOM 910 O O . ASN A 1 120 ? -20.196 -8.537 34.524 1.00 56.44 120 ASN A O 1
ATOM 914 N N . THR A 1 121 ? -20.306 -7.106 32.804 1.00 57.72 121 THR A N 1
ATOM 915 C CA . THR A 1 121 ? -20.751 -5.953 33.606 1.00 57.72 121 THR A CA 1
ATOM 916 C C . THR A 1 121 ? -22.268 -5.918 33.788 1.00 57.72 121 THR A C 1
ATOM 918 O O . THR A 1 121 ? -22.729 -5.576 34.874 1.00 57.72 121 THR A O 1
ATOM 921 N N . GLY A 1 122 ? -23.047 -6.367 32.799 1.00 45.91 122 GLY A N 1
ATOM 922 C CA . GLY A 1 122 ? -24.505 -6.502 32.900 1.00 45.91 122 GLY A CA 1
ATOM 923 C C . GLY A 1 122 ? -24.961 -7.607 33.858 1.00 45.91 122 GLY A C 1
ATOM 924 O O . GLY A 1 122 ? -26.025 -7.503 34.458 1.00 45.91 122 GLY A O 1
ATOM 925 N N . THR A 1 123 ? -24.133 -8.632 34.079 1.00 49.22 123 THR A N 1
ATOM 926 C CA . THR A 1 123 ? -24.436 -9.720 35.031 1.00 49.22 123 THR A CA 1
ATOM 927 C C . THR A 1 123 ? -24.118 -9.342 36.490 1.00 49.22 123 THR A C 1
ATOM 929 O O . THR A 1 123 ? -24.486 -10.067 37.409 1.00 49.22 123 THR A O 1
ATOM 932 N N . LYS A 1 124 ? -23.462 -8.197 36.742 1.00 41.72 124 LYS A N 1
ATOM 933 C CA . LYS A 1 124 ? -23.109 -7.716 38.095 1.00 41.72 124 LYS A CA 1
ATOM 934 C C . LYS A 1 124 ? -24.127 -6.749 38.718 1.00 41.72 124 LYS A C 1
ATOM 936 O O . LYS A 1 124 ? -23.826 -6.131 39.735 1.00 41.72 124 LYS A O 1
ATOM 941 N N . SER A 1 125 ? -25.328 -6.621 38.157 1.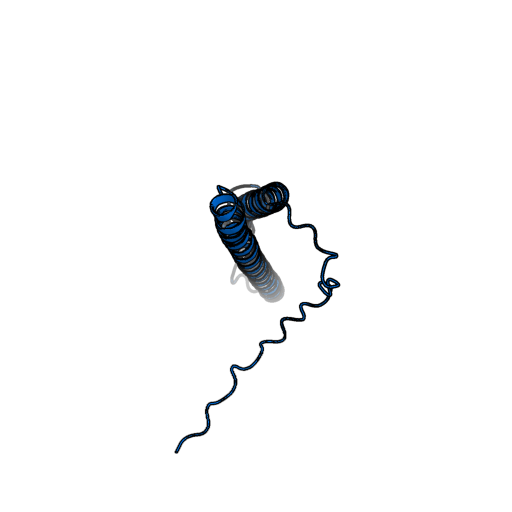00 41.41 125 SER A N 1
ATOM 942 C CA . SER A 1 125 ? -26.450 -5.947 38.824 1.00 41.41 125 SER A CA 1
ATOM 943 C C . SER A 1 125 ? -27.307 -6.958 39.593 1.00 41.41 125 SER A C 1
ATOM 945 O O . SER A 1 125 ? -28.399 -7.304 39.149 1.00 41.41 125 SER A O 1
ATOM 947 N N . VAL A 1 126 ? -26.797 -7.440 40.732 1.00 38.53 126 VAL A N 1
ATOM 948 C CA . VAL A 1 126 ? -27.580 -8.083 41.805 1.00 38.53 126 VAL A CA 1
ATOM 949 C C . VAL A 1 126 ? -27.087 -7.556 43.142 1.00 38.53 126 VAL A C 1
ATOM 951 O O . VAL A 1 126 ? -25.851 -7.564 43.339 1.00 38.53 126 VAL A O 1
#

Foldseek 3Di:
DDDPDDPPPPPPPDPPPPADVPNDDDDLVVLVVVLVVLVVVLCCLCDDDPNHLVNLVVPVQDDLPDPPPPPVVSVVVNVVSRVVSVVVSVVSVVVSVVSVVVSVVSVVVSVVVVVVVCVVVVVPPD

Sequence (126 aa):
MAEPRDPVAVEHRWPGLDPKPGEIDYDAGKLKGIAKALGDGLERLRGMEIGSMQDLGTRGIVTHPAPNQGWEAGDAVFDTITEAHRFIMYVYGEINSKYDTALSLVRAGAGVYNGTEQANTGTKSV